Protein AF-A0A2I0QBI8-F1 (afdb_monomer_lite)

Structure (mmCIF, N/CA/C/O backbone):
data_AF-A0A2I0QBI8-F1
#
_entry.id   AF-A0A2I0QBI8-F1
#
loop_
_atom_site.group_PDB
_atom_site.id
_atom_site.type_symbol
_atom_site.label_atom_id
_atom_site.label_alt_id
_atom_site.label_comp_id
_atom_site.label_asym_id
_atom_site.label_entity_id
_atom_site.label_seq_id
_atom_site.pdbx_PDB_ins_code
_atom_site.Cartn_x
_atom_site.Cartn_y
_atom_site.Cartn_z
_atom_site.occupancy
_atom_site.B_iso_or_equiv
_atom_site.auth_seq_id
_atom_site.auth_comp_id
_atom_site.auth_asym_id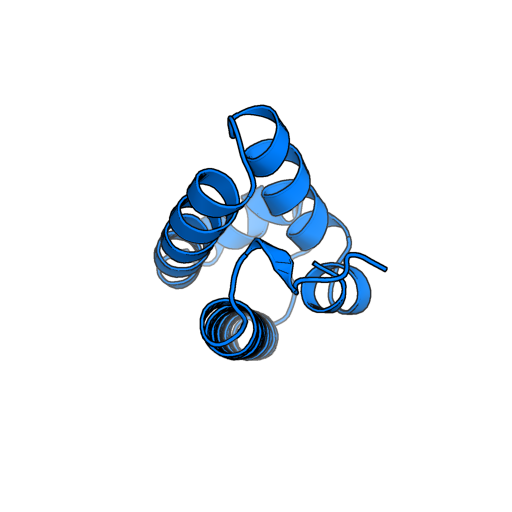
_atom_site.auth_atom_id
_atom_site.pdbx_PDB_model_num
ATOM 1 N N . MET A 1 1 ? 0.533 -1.782 8.665 1.00 77.56 1 MET A N 1
ATOM 2 C CA . MET A 1 1 ? 1.209 -1.771 7.344 1.00 77.56 1 MET A CA 1
ATOM 3 C C . MET A 1 1 ? 2.445 -2.681 7.295 1.00 77.56 1 MET A C 1
ATOM 5 O O . MET A 1 1 ? 3.246 -2.553 6.381 1.00 77.56 1 MET A O 1
ATOM 9 N N . ILE A 1 2 ? 2.560 -3.666 8.199 1.00 87.06 2 ILE A N 1
ATOM 10 C CA . ILE A 1 2 ? 3.725 -4.565 8.304 1.00 87.06 2 ILE A CA 1
ATOM 11 C C . ILE A 1 2 ? 4.017 -5.298 6.987 1.00 87.06 2 ILE A C 1
ATOM 13 O O . ILE A 1 2 ? 5.167 -5.411 6.588 1.00 87.06 2 ILE A O 1
ATOM 17 N N . GLU A 1 3 ? 2.983 -5.745 6.268 1.00 92.88 3 GLU A N 1
ATOM 18 C CA . GLU A 1 3 ? 3.162 -6.444 4.988 1.00 92.88 3 GLU A CA 1
ATOM 19 C C . GLU A 1 3 ? 3.878 -5.582 3.931 1.00 92.88 3 GLU A C 1
ATOM 21 O O . GLU A 1 3 ? 4.742 -6.080 3.213 1.00 92.88 3 GLU A O 1
ATOM 26 N N . ALA A 1 4 ? 3.560 -4.282 3.863 1.00 94.69 4 ALA A N 1
ATOM 27 C CA . ALA A 1 4 ? 4.246 -3.352 2.970 1.00 94.69 4 ALA A CA 1
ATOM 28 C C . ALA A 1 4 ? 5.715 -3.180 3.381 1.00 94.69 4 ALA A C 1
ATOM 30 O O . ALA A 1 4 ? 6.590 -3.196 2.519 1.00 94.69 4 ALA A O 1
ATOM 31 N N . GLU A 1 5 ? 5.983 -3.082 4.686 1.00 93.12 5 GLU A N 1
ATOM 32 C CA . GLU A 1 5 ? 7.326 -2.874 5.246 1.00 93.12 5 GLU A CA 1
ATOM 33 C C . GLU A 1 5 ? 8.232 -4.077 5.034 1.00 93.12 5 GLU A C 1
ATOM 35 O O . GLU A 1 5 ? 9.370 -3.930 4.589 1.00 93.12 5 GLU A O 1
ATOM 40 N N . MET A 1 6 ? 7.699 -5.274 5.266 1.00 94.81 6 MET A N 1
ATOM 41 C CA . MET A 1 6 ? 8.398 -6.526 5.002 1.00 94.81 6 MET A CA 1
ATOM 42 C C . MET A 1 6 ? 8.712 -6.715 3.518 1.00 94.81 6 MET A C 1
ATOM 44 O O . MET A 1 6 ? 9.708 -7.355 3.180 1.00 94.81 6 MET A O 1
ATOM 48 N N . PHE A 1 7 ? 7.863 -6.194 2.632 1.00 96.31 7 PHE A N 1
ATOM 49 C CA . PHE A 1 7 ? 8.066 -6.308 1.197 1.00 96.31 7 PHE A CA 1
ATOM 50 C C . PHE A 1 7 ? 9.071 -5.286 0.664 1.00 96.31 7 PHE A C 1
ATOM 52 O O . PHE A 1 7 ? 10.032 -5.660 -0.013 1.00 96.31 7 PHE A O 1
ATOM 59 N N . ASN A 1 8 ? 8.824 -3.996 0.903 1.00 96.50 8 ASN A N 1
ATOM 60 C CA . ASN A 1 8 ? 9.631 -2.915 0.357 1.00 96.50 8 ASN A CA 1
ATOM 61 C C . ASN A 1 8 ? 9.406 -1.591 1.115 1.00 96.50 8 ASN A C 1
ATOM 63 O O . ASN A 1 8 ? 8.274 -1.143 1.323 1.00 96.50 8 ASN A O 1
ATOM 67 N N . HIS A 1 9 ? 10.503 -0.917 1.462 1.00 95.69 9 HIS A N 1
ATOM 68 C CA . HIS A 1 9 ? 10.463 0.360 2.173 1.00 95.69 9 HIS A CA 1
ATOM 69 C C . HIS A 1 9 ? 9.696 1.453 1.408 1.00 95.69 9 HIS A C 1
ATOM 71 O O . HIS A 1 9 ? 8.871 2.147 2.000 1.00 95.69 9 HIS A O 1
ATOM 77 N N . ASP A 1 10 ? 9.890 1.565 0.095 1.00 96.75 10 ASP A N 1
ATOM 78 C CA . ASP A 1 10 ? 9.260 2.605 -0.722 1.00 96.75 10 ASP A CA 1
ATOM 79 C C . ASP A 1 10 ? 7.749 2.396 -0.832 1.00 96.75 10 ASP A C 1
ATOM 81 O O . ASP A 1 10 ? 6.994 3.368 -0.833 1.00 96.75 10 ASP A O 1
ATOM 85 N N . LEU A 1 11 ? 7.284 1.138 -0.841 1.00 97.06 11 LEU A N 1
ATOM 86 C CA . LEU A 1 11 ? 5.852 0.837 -0.762 1.00 97.06 11 LEU A CA 1
ATOM 87 C C . LEU A 1 11 ? 5.269 1.316 0.572 1.00 97.06 11 LEU A C 1
ATOM 89 O O . LEU A 1 11 ? 4.196 1.915 0.607 1.00 97.06 11 LEU A O 1
ATOM 93 N N . THR A 1 12 ? 5.991 1.094 1.667 1.00 97.06 12 THR A N 1
ATOM 94 C CA . THR A 1 12 ? 5.581 1.548 3.007 1.00 97.06 12 THR A CA 1
ATOM 95 C C . THR A 1 12 ? 5.524 3.062 3.092 1.00 97.06 12 T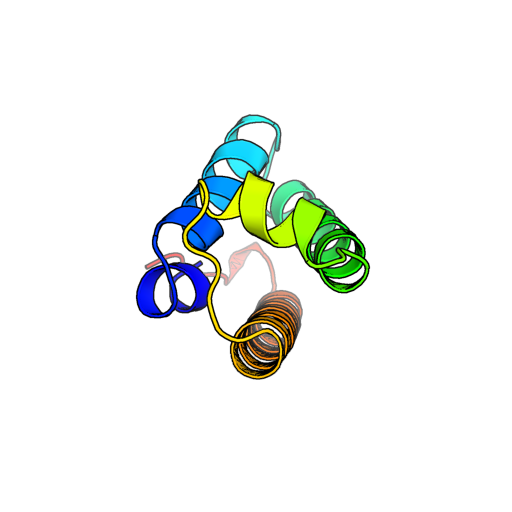HR A C 1
ATOM 97 O O . THR A 1 12 ? 4.589 3.604 3.682 1.00 97.06 12 THR A O 1
ATOM 100 N N . LEU A 1 13 ? 6.473 3.750 2.453 1.00 96.75 13 LEU A N 1
ATOM 101 C CA . LEU A 1 13 ? 6.499 5.206 2.383 1.00 96.75 13 LEU A CA 1
ATOM 102 C C . LEU A 1 13 ? 5.221 5.769 1.749 1.00 96.75 13 LEU A C 1
ATOM 104 O O . LEU A 1 13 ? 4.701 6.763 2.249 1.00 96.75 13 LEU A O 1
ATOM 108 N N . GLN A 1 14 ? 4.670 5.120 0.716 1.00 96.56 14 GLN A N 1
ATOM 109 C CA . GLN A 1 14 ? 3.414 5.564 0.095 1.00 96.56 14 GLN A CA 1
ATOM 110 C C . GLN A 1 14 ? 2.246 5.560 1.095 1.00 96.56 14 GLN A C 1
ATOM 112 O O . GLN A 1 14 ? 1.467 6.511 1.148 1.00 96.56 14 GLN A O 1
ATOM 117 N N . PHE A 1 15 ? 2.143 4.524 1.933 1.00 96.75 15 PHE A N 1
ATOM 118 C CA . PHE A 1 15 ? 1.119 4.458 2.980 1.00 96.75 15 PHE A CA 1
ATOM 119 C C . PHE A 1 15 ? 1.415 5.403 4.149 1.00 96.75 15 PHE A C 1
ATOM 121 O O . PHE A 1 15 ? 0.489 5.974 4.720 1.00 96.75 15 PHE A O 1
ATOM 128 N N . GLY A 1 16 ? 2.689 5.612 4.486 1.00 96.19 16 GLY A N 1
ATOM 129 C CA . GLY A 1 16 ? 3.096 6.606 5.478 1.00 96.19 16 GLY A CA 1
ATOM 130 C C . GLY A 1 16 ? 2.700 8.023 5.057 1.00 96.19 16 GLY A C 1
ATOM 131 O O . GLY A 1 16 ? 2.073 8.737 5.837 1.00 96.19 16 GLY A O 1
ATOM 132 N N . LEU A 1 17 ? 2.966 8.402 3.803 1.00 95.56 17 LEU A N 1
ATOM 133 C CA . LEU A 1 17 ? 2.525 9.679 3.241 1.00 95.56 17 LEU A CA 1
ATOM 134 C C . LEU A 1 17 ? 0.998 9.805 3.284 1.00 95.56 17 LEU A C 1
ATOM 136 O O . LEU A 1 17 ? 0.487 10.799 3.793 1.00 95.56 17 LEU A O 1
ATOM 140 N N . LEU A 1 18 ? 0.273 8.772 2.844 1.00 96.88 18 LEU A N 1
ATOM 141 C CA . LEU A 1 18 ? -1.190 8.753 2.883 1.00 96.88 18 LEU A CA 1
ATOM 142 C C . LEU A 1 18 ? -1.742 8.959 4.301 1.00 96.88 18 LEU A C 1
ATOM 144 O O . LEU A 1 18 ? -2.717 9.681 4.488 1.00 96.88 18 LEU A O 1
ATOM 148 N N . SER A 1 19 ? -1.107 8.350 5.308 1.00 96.00 19 SER A N 1
ATOM 149 C CA . SER A 1 19 ? -1.535 8.475 6.707 1.00 96.00 19 SER A CA 1
ATOM 150 C C . SER A 1 19 ? -1.477 9.911 7.225 1.00 96.00 19 SER A C 1
ATOM 152 O O . SER A 1 19 ? -2.333 10.296 8.015 1.00 96.00 19 SER A O 1
ATOM 154 N N . SER A 1 20 ? -0.538 10.725 6.730 1.00 95.06 20 SER A N 1
ATOM 155 C CA . SER A 1 20 ? -0.419 12.136 7.119 1.00 95.06 20 SER A CA 1
ATOM 156 C C . SER A 1 20 ? -1.598 13.001 6.656 1.00 95.06 20 SER A C 1
ATOM 158 O O . SER A 1 20 ? -1.831 14.071 7.214 1.00 95.06 20 SER A O 1
ATOM 160 N N . GLU A 1 21 ? -2.359 12.520 5.670 1.00 94.31 21 GLU A N 1
ATOM 161 C CA . GLU A 1 21 ? -3.552 13.175 5.126 1.00 94.31 21 GLU A CA 1
ATOM 162 C C . GLU A 1 21 ? -4.862 12.611 5.707 1.00 94.31 21 GLU A C 1
ATOM 164 O O . GLU A 1 21 ? -5.947 13.071 5.347 1.00 94.31 21 GLU A O 1
ATOM 169 N N . CYS A 1 22 ? -4.789 11.598 6.577 1.00 96.12 22 CYS A N 1
ATOM 170 C CA . CYS A 1 22 ? -5.960 10.918 7.123 1.00 96.12 22 CYS A CA 1
ATOM 171 C C . CYS A 1 22 ? -6.297 11.423 8.531 1.00 96.12 22 CYS A C 1
ATOM 173 O O . CYS A 1 22 ? -5.426 11.612 9.374 1.00 96.12 22 CYS A O 1
ATOM 175 N N . GLU A 1 23 ? -7.590 11.613 8.787 1.00 95.31 23 GLU A N 1
ATOM 176 C CA . GLU A 1 23 ? -8.098 12.135 10.066 1.00 95.31 23 GLU A CA 1
ATOM 177 C C . GLU A 1 23 ? -8.137 11.056 11.154 1.00 95.31 23 GLU A C 1
ATOM 179 O O . GLU A 1 23 ? -7.877 11.326 12.325 1.00 95.31 23 GLU A O 1
ATOM 184 N N . ASP A 1 24 ? -8.459 9.826 10.755 1.00 93.25 24 ASP A N 1
ATOM 185 C CA . ASP A 1 24 ? -8.577 8.674 11.635 1.00 93.25 24 ASP A CA 1
ATOM 186 C C . ASP A 1 24 ? -8.261 7.364 10.893 1.00 93.25 24 ASP A C 1
ATOM 188 O O . ASP A 1 24 ? -7.958 7.336 9.695 1.00 93.25 24 ASP A O 1
ATOM 192 N N . GLU A 1 25 ? -8.333 6.253 11.626 1.00 91.31 25 GLU A N 1
ATOM 193 C CA . GLU A 1 25 ? -8.076 4.914 11.097 1.00 91.31 25 GLU A CA 1
ATOM 194 C C . GLU A 1 25 ? -9.055 4.510 9.983 1.00 91.31 25 GLU A C 1
ATOM 196 O O . GLU A 1 25 ? -8.659 3.855 9.019 1.00 91.31 25 GLU A O 1
ATOM 201 N N . SER A 1 26 ? -10.333 4.879 10.093 1.00 93.06 26 SER A N 1
ATOM 202 C CA . SER A 1 26 ? -11.340 4.497 9.097 1.00 93.06 26 SER A CA 1
ATOM 203 C C . SER A 1 26 ? -11.063 5.202 7.775 1.00 93.06 26 SER A C 1
ATOM 205 O O . SER A 1 26 ? -11.017 4.549 6.730 1.00 93.06 26 SER A O 1
ATOM 207 N N . HIS A 1 27 ? -10.771 6.503 7.836 1.00 95.81 27 HIS A N 1
ATOM 208 C CA . HIS A 1 27 ? -10.352 7.287 6.683 1.00 95.81 27 HIS A CA 1
ATOM 209 C C . HIS A 1 27 ? -9.058 6.720 6.074 1.00 95.81 27 HIS A C 1
ATOM 211 O O . HIS A 1 27 ? -8.984 6.522 4.858 1.00 95.81 27 HIS A O 1
ATOM 217 N N . PHE A 1 28 ? -8.075 6.358 6.906 1.00 96.00 28 PHE A N 1
ATOM 218 C CA . PHE A 1 28 ? -6.833 5.731 6.447 1.00 96.00 28 PHE A CA 1
ATOM 219 C C . PHE A 1 28 ? -7.059 4.394 5.736 1.00 96.00 28 PHE A C 1
ATOM 221 O O . PHE A 1 28 ? -6.473 4.151 4.679 1.00 96.00 28 PHE A O 1
ATOM 228 N N . ILE A 1 29 ? -7.921 3.529 6.272 1.00 95.50 29 ILE A N 1
ATOM 229 C CA . ILE A 1 29 ? -8.255 2.239 5.659 1.00 95.50 29 ILE A CA 1
ATOM 230 C C . ILE A 1 29 ? -8.920 2.444 4.294 1.00 95.50 29 ILE A C 1
ATOM 232 O O . ILE A 1 29 ? -8.532 1.800 3.318 1.00 95.50 29 ILE A O 1
ATOM 236 N N . GLU A 1 30 ? -9.900 3.342 4.201 1.00 96.69 30 GLU A N 1
ATOM 237 C CA . GLU A 1 30 ? -10.599 3.625 2.943 1.00 96.69 30 GLU A CA 1
ATOM 238 C C . GLU A 1 30 ? -9.649 4.177 1.880 1.00 96.69 30 GLU A C 1
ATOM 240 O O . GLU A 1 30 ? -9.614 3.684 0.749 1.00 96.69 30 GLU A O 1
ATOM 245 N N . LYS A 1 31 ? -8.815 5.149 2.257 1.00 97.75 31 LYS A N 1
ATOM 246 C CA . LYS A 1 31 ? -7.796 5.723 1.377 1.00 97.75 31 LYS A CA 1
ATOM 247 C C . LYS A 1 31 ? -6.751 4.694 0.960 1.00 97.75 31 LYS A C 1
ATOM 249 O O . LYS A 1 31 ? -6.364 4.679 -0.206 1.00 97.75 31 LYS A O 1
ATOM 254 N N . SER A 1 32 ? -6.335 3.807 1.864 1.00 97.75 32 SER A N 1
ATOM 255 C CA . SER A 1 32 ? -5.371 2.740 1.564 1.00 97.75 32 SER A CA 1
ATOM 256 C C . SER A 1 32 ? -5.906 1.780 0.504 1.00 97.75 32 SER A C 1
ATOM 258 O O . SER A 1 32 ? -5.185 1.430 -0.426 1.00 97.75 32 SER A O 1
ATOM 260 N N . ILE A 1 33 ? -7.184 1.395 0.595 1.00 98.12 33 ILE A N 1
ATOM 261 C CA . ILE A 1 33 ? -7.838 0.552 -0.415 1.00 98.12 33 ILE A CA 1
ATOM 262 C C . ILE A 1 33 ? -7.834 1.249 -1.784 1.00 98.12 33 ILE A C 1
ATOM 264 O O . ILE A 1 33 ? -7.482 0.632 -2.789 1.00 98.12 33 ILE A O 1
ATOM 268 N N . LEU A 1 34 ? -8.192 2.537 -1.829 1.00 98.25 34 LEU A N 1
ATOM 269 C CA . LEU A 1 34 ? -8.178 3.320 -3.069 1.00 98.25 34 LEU A CA 1
ATOM 270 C C . LEU A 1 34 ? -6.767 3.422 -3.661 1.00 98.25 34 LEU A C 1
ATOM 272 O O . LEU A 1 34 ? -6.594 3.176 -4.852 1.00 98.25 34 LEU A O 1
ATOM 276 N N . LEU A 1 35 ? -5.762 3.711 -2.830 1.00 97.88 35 LEU A N 1
ATOM 277 C CA . LEU A 1 35 ? -4.361 3.771 -3.246 1.00 97.88 35 LEU A CA 1
ATOM 278 C C . LEU A 1 35 ? -3.907 2.448 -3.872 1.00 97.88 35 LEU A C 1
ATOM 280 O O . LEU A 1 35 ? -3.297 2.454 -4.937 1.00 97.88 35 LEU A O 1
ATOM 284 N N . ILE A 1 36 ? -4.255 1.313 -3.258 1.00 98.12 36 ILE A N 1
ATOM 285 C CA . ILE A 1 36 ? -3.930 -0.012 -3.797 1.00 98.12 36 ILE A CA 1
ATOM 286 C C . ILE A 1 36 ? -4.591 -0.229 -5.164 1.00 98.12 36 ILE A C 1
ATOM 288 O O . ILE A 1 36 ? -3.943 -0.722 -6.089 1.00 98.12 36 ILE A O 1
ATOM 292 N N . TYR A 1 37 ? -5.862 0.146 -5.330 1.00 98.06 37 TYR A N 1
ATOM 293 C CA . TYR A 1 37 ? -6.534 0.025 -6.626 1.00 98.06 37 TYR A CA 1
ATOM 294 C C . TYR A 1 37 ? -5.931 0.927 -7.705 1.00 98.06 37 TYR A C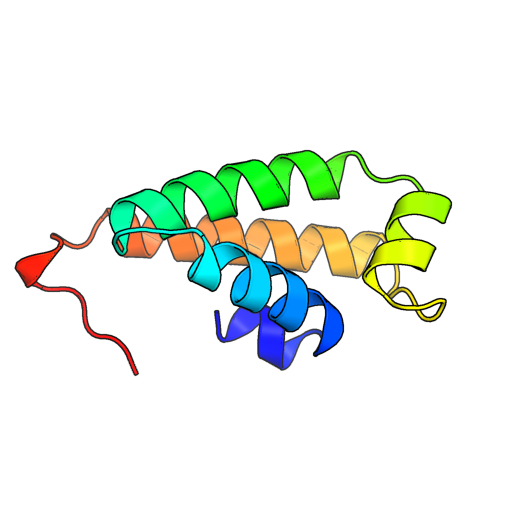 1
ATOM 296 O O . TYR A 1 37 ? -5.900 0.521 -8.867 1.00 98.06 37 TYR A O 1
ATOM 304 N N . GLU A 1 38 ? -5.431 2.109 -7.348 1.00 97.31 38 GLU A N 1
ATOM 305 C CA . GLU A 1 38 ? -4.684 2.964 -8.275 1.00 97.31 38 GLU A CA 1
ATOM 306 C C . GLU A 1 38 ? -3.324 2.352 -8.629 1.00 97.31 38 GLU A C 1
ATOM 308 O O . GLU A 1 38 ? -3.005 2.214 -9.808 1.00 97.31 38 GLU A O 1
ATOM 313 N N . MET A 1 39 ? -2.571 1.862 -7.640 1.00 97.06 39 MET A N 1
ATOM 314 C CA . MET A 1 39 ? -1.290 1.179 -7.857 1.00 97.06 39 MET A CA 1
ATOM 315 C C . MET A 1 39 ? -1.411 -0.050 -8.762 1.00 97.06 39 MET A C 1
ATOM 317 O O . MET A 1 39 ? -0.516 -0.318 -9.565 1.00 97.06 39 MET A O 1
ATOM 321 N N . LYS A 1 40 ? -2.528 -0.786 -8.691 1.00 96.62 40 LYS A N 1
ATOM 322 C CA . LYS A 1 40 ? -2.790 -1.922 -9.589 1.00 96.62 40 LYS A CA 1
ATOM 323 C C . LYS A 1 40 ? -2.848 -1.521 -11.068 1.00 96.62 40 LYS A C 1
ATOM 325 O O . LYS A 1 40 ? -2.592 -2.357 -11.931 1.00 96.62 40 LYS A O 1
ATOM 330 N N . LYS A 1 41 ? -3.155 -0.255 -11.366 1.00 96.50 41 LYS A N 1
ATOM 331 C CA . LYS A 1 41 ? -3.231 0.290 -12.729 1.00 96.50 41 LYS A CA 1
ATOM 332 C C . LYS A 1 41 ? -1.901 0.857 -13.223 1.00 96.50 41 LYS A C 1
ATOM 334 O O . LYS A 1 41 ? -1.825 1.249 -14.386 1.00 96.50 41 LYS A O 1
ATOM 339 N N . TYR A 1 42 ? -0.878 0.944 -12.371 1.00 95.25 42 TYR A N 1
ATOM 340 C CA . TYR A 1 42 ? 0.405 1.516 -12.763 1.00 95.25 42 TYR A CA 1
ATOM 341 C C . TYR A 1 42 ? 1.093 0.642 -13.804 1.00 95.25 42 TYR A C 1
ATOM 343 O O . TYR A 1 42 ? 1.191 -0.579 -13.670 1.00 95.25 42 TYR A O 1
ATOM 351 N N . ASP A 1 43 ? 1.585 1.300 -14.846 1.00 93.44 43 ASP A N 1
ATOM 352 C CA . ASP A 1 43 ? 2.503 0.701 -15.795 1.00 93.44 43 ASP A CA 1
ATOM 353 C C . ASP A 1 43 ? 3.935 0.727 -15.240 1.00 93.44 43 ASP A C 1
ATOM 355 O O . ASP A 1 43 ? 4.196 1.126 -14.101 1.00 93.44 43 ASP A O 1
ATOM 359 N N . LYS A 1 44 ? 4.895 0.304 -16.062 1.00 92.31 44 LYS A N 1
ATOM 360 C CA . LYS A 1 44 ? 6.304 0.293 -15.672 1.00 92.31 44 LYS A CA 1
ATOM 361 C C . LYS A 1 44 ? 6.802 1.674 -15.227 1.00 92.31 44 LYS A C 1
ATOM 363 O O . LYS A 1 44 ? 7.546 1.747 -14.259 1.00 92.31 44 LYS A O 1
ATOM 368 N N . THR A 1 45 ? 6.391 2.747 -15.902 1.00 94.75 45 THR A N 1
ATOM 369 C CA . THR A 1 45 ? 6.822 4.109 -15.565 1.00 94.75 45 THR A CA 1
ATOM 370 C C . THR A 1 45 ? 6.235 4.558 -14.232 1.00 94.75 45 THR A C 1
ATOM 372 O O . THR A 1 45 ? 6.952 5.135 -13.420 1.00 94.75 45 THR A O 1
ATOM 375 N N . GLY A 1 46 ? 4.965 4.246 -13.965 1.00 94.94 46 GLY A N 1
ATOM 376 C CA . GLY A 1 46 ? 4.355 4.484 -12.657 1.00 94.94 46 GLY A CA 1
ATOM 377 C C . GLY A 1 46 ? 5.091 3.748 -11.534 1.00 94.94 46 GLY A C 1
ATOM 378 O O . GLY A 1 46 ? 5.383 4.346 -10.499 1.00 94.94 46 GLY A O 1
ATOM 379 N N . LEU A 1 47 ? 5.461 2.482 -11.763 1.00 95.69 47 LEU A N 1
ATOM 380 C CA . LEU A 1 47 ? 6.261 1.706 -10.811 1.00 95.69 47 LEU A CA 1
ATOM 381 C C . LEU A 1 47 ? 7.660 2.299 -10.608 1.00 95.69 47 LEU A C 1
ATOM 383 O O . LEU A 1 47 ? 8.092 2.436 -9.467 1.00 95.69 47 LEU A O 1
ATOM 387 N N . ASP A 1 48 ? 8.346 2.695 -11.681 1.00 95.88 48 ASP A N 1
ATOM 388 C CA . ASP A 1 48 ? 9.656 3.350 -11.587 1.00 95.88 48 ASP A CA 1
ATOM 389 C C . ASP A 1 48 ? 9.582 4.622 -10.725 1.00 95.88 48 ASP A C 1
ATOM 391 O O . ASP A 1 48 ? 10.492 4.884 -9.945 1.00 95.88 48 ASP A O 1
ATOM 395 N N . ILE A 1 49 ? 8.496 5.398 -10.810 1.00 95.38 49 ILE A N 1
ATOM 396 C CA . ILE A 1 49 ? 8.323 6.617 -10.007 1.00 95.38 49 ILE A CA 1
ATOM 397 C C . ILE A 1 49 ? 8.157 6.291 -8.519 1.00 95.38 49 ILE A C 1
ATOM 399 O O . ILE A 1 49 ? 8.869 6.862 -7.694 1.00 95.38 49 ILE A O 1
ATOM 403 N N . ILE A 1 50 ? 7.241 5.385 -8.159 1.00 95.75 50 ILE A N 1
ATOM 404 C CA . ILE A 1 50 ? 6.948 5.110 -6.739 1.00 95.75 50 ILE A CA 1
ATOM 405 C C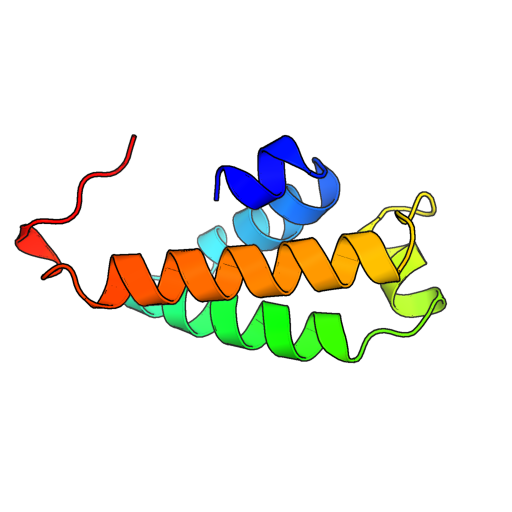 . ILE A 1 50 ? 8.057 4.331 -6.021 1.00 95.75 50 ILE A C 1
ATOM 407 O O . ILE A 1 50 ? 8.124 4.379 -4.797 1.00 95.75 50 ILE A O 1
ATOM 411 N N . PHE A 1 51 ? 8.913 3.636 -6.775 1.00 96.75 51 PHE A N 1
ATOM 412 C CA . PHE A 1 51 ? 10.066 2.884 -6.269 1.00 96.75 51 PHE A CA 1
ATOM 413 C C . PHE A 1 51 ? 11.407 3.556 -6.608 1.00 96.75 51 PHE A C 1
ATOM 415 O O . PHE A 1 51 ? 12.441 2.892 -6.664 1.00 96.75 51 PHE A O 1
ATOM 422 N N . PHE A 1 52 ? 11.403 4.859 -6.915 1.00 95.31 52 PHE A N 1
ATOM 423 C CA . PHE A 1 52 ? 12.608 5.668 -7.152 1.00 95.31 52 PHE A CA 1
ATOM 424 C C . PHE A 1 52 ? 13.624 5.031 -8.129 1.00 95.31 52 PHE A C 1
ATOM 426 O O . PHE A 1 52 ? 14.837 5.049 -7.915 1.00 95.31 52 PHE A O 1
ATOM 433 N N . GLY A 1 53 ? 13.121 4.449 -9.220 1.00 95.88 53 GLY A N 1
ATOM 434 C CA . GLY A 1 53 ? 13.896 3.795 -10.276 1.00 95.88 53 GLY A CA 1
ATOM 435 C C . GLY A 1 53 ? 14.333 2.359 -9.970 1.00 95.88 53 GLY A C 1
ATOM 436 O O . GLY A 1 53 ? 15.071 1.774 -10.762 1.00 95.88 53 GLY A O 1
ATOM 437 N N . SER A 1 54 ? 13.892 1.785 -8.847 1.00 95.38 54 SER A N 1
ATOM 438 C CA . SER A 1 54 ? 14.219 0.419 -8.414 1.00 95.38 54 SER A CA 1
ATOM 439 C C . SER A 1 54 ? 12.965 -0.433 -8.153 1.00 95.38 54 SER A C 1
ATOM 441 O O . SER A 1 54 ? 12.817 -0.989 -7.060 1.00 95.38 54 SER A O 1
ATOM 443 N N . PRO A 1 55 ? 12.036 -0.566 -9.123 1.00 96.00 55 PRO A N 1
ATOM 444 C CA . PRO A 1 55 ? 10.796 -1.285 -8.884 1.00 96.00 55 PRO A CA 1
ATOM 445 C C . PRO A 1 55 ? 11.030 -2.786 -8.660 1.00 96.00 55 PRO A C 1
ATOM 447 O O . PRO A 1 55 ? 11.904 -3.399 -9.287 1.00 96.00 55 PRO A O 1
ATOM 450 N N . PRO A 1 56 ? 10.207 -3.424 -7.814 1.00 95.12 56 PRO A N 1
ATOM 451 C CA . PRO A 1 56 ? 10.180 -4.870 -7.697 1.00 95.12 56 PRO A CA 1
ATOM 452 C C . PRO A 1 56 ? 9.632 -5.512 -8.980 1.00 95.12 56 PRO A C 1
ATOM 454 O O . PRO A 1 56 ? 9.104 -4.861 -9.885 1.00 95.12 56 PRO A O 1
ATOM 457 N N . LYS A 1 57 ? 9.693 -6.845 -9.043 1.00 95.12 57 LYS A N 1
ATOM 458 C CA . LYS A 1 57 ? 8.976 -7.593 -10.081 1.00 95.12 57 LYS A CA 1
ATOM 459 C C . LYS A 1 57 ? 7.475 -7.319 -9.969 1.00 95.12 57 LYS A C 1
ATOM 461 O O . LYS A 1 57 ? 6.907 -7.457 -8.890 1.00 95.12 57 LYS A O 1
ATOM 466 N N . MET A 1 58 ? 6.842 -7.015 -11.101 1.00 92.44 58 MET A N 1
ATOM 467 C CA . MET A 1 58 ? 5.433 -6.614 -11.159 1.00 92.44 58 MET A CA 1
ATOM 468 C C . MET A 1 58 ? 4.481 -7.652 -10.545 1.00 92.44 58 MET A C 1
ATOM 470 O O . MET A 1 58 ? 3.594 -7.287 -9.783 1.00 92.44 58 MET A O 1
ATOM 474 N N . ASN A 1 59 ? 4.710 -8.946 -10.792 1.00 94.31 59 ASN A N 1
ATOM 475 C CA . ASN A 1 59 ? 3.889 -10.002 -10.192 1.00 94.31 59 ASN A CA 1
ATOM 476 C C . ASN A 1 59 ? 4.000 -10.015 -8.661 1.00 94.31 59 ASN A C 1
ATOM 478 O O . ASN A 1 59 ? 2.978 -10.018 -7.987 1.00 94.31 59 ASN A O 1
ATOM 482 N N . ASN A 1 60 ? 5.218 -9.932 -8.112 1.00 95.75 60 ASN A N 1
ATOM 483 C CA . ASN A 1 60 ? 5.425 -9.882 -6.661 1.00 95.75 60 ASN A CA 1
ATOM 484 C C . ASN A 1 60 ? 4.766 -8.638 -6.049 1.00 95.75 60 ASN A C 1
ATOM 486 O O . ASN A 1 60 ? 4.211 -8.707 -4.959 1.00 95.75 60 ASN A O 1
ATOM 490 N N . PHE A 1 61 ? 4.823 -7.502 -6.750 1.00 96.38 61 PHE A N 1
ATOM 491 C CA . PHE A 1 61 ? 4.148 -6.282 -6.318 1.00 96.38 61 PHE A CA 1
ATOM 492 C C . PHE A 1 61 ? 2.635 -6.482 -6.224 1.00 96.38 61 PHE A C 1
ATOM 494 O O . PHE A 1 61 ? 2.049 -6.197 -5.184 1.00 96.38 61 PHE A O 1
ATOM 501 N N . TYR A 1 62 ? 2.011 -7.029 -7.269 1.00 96.44 62 TYR A N 1
ATOM 502 C CA . TYR A 1 62 ? 0.578 -7.309 -7.257 1.00 96.44 62 TYR A CA 1
ATOM 503 C C . TYR A 1 62 ? 0.178 -8.311 -6.173 1.00 96.44 62 TYR A C 1
ATOM 505 O O . TYR A 1 62 ? -0.810 -8.074 -5.486 1.00 96.44 62 TYR A O 1
ATOM 513 N N . GLU A 1 63 ? 0.955 -9.374 -5.962 1.00 97.00 63 GLU A N 1
ATOM 514 C CA . GLU A 1 63 ? 0.710 -10.345 -4.887 1.00 97.00 63 GLU A CA 1
ATOM 515 C C . GLU A 1 63 ? 0.710 -9.682 -3.501 1.00 97.00 63 GLU A C 1
ATOM 517 O O . GLU A 1 63 ? -0.178 -9.941 -2.688 1.00 97.00 63 GLU A O 1
ATOM 522 N N . VAL A 1 64 ? 1.658 -8.776 -3.241 1.00 97.69 64 VAL A N 1
ATOM 523 C CA . VAL A 1 64 ? 1.700 -8.027 -1.977 1.00 97.69 64 VAL A CA 1
ATOM 524 C C . VAL A 1 64 ? 0.522 -7.067 -1.846 1.00 97.69 64 VAL A C 1
ATOM 526 O O . VAL A 1 64 ? -0.064 -6.975 -0.769 1.00 97.69 64 VAL A O 1
ATOM 529 N N . LEU A 1 65 ? 0.120 -6.391 -2.925 1.00 97.94 65 LEU A N 1
ATOM 530 C CA . LEU A 1 65 ? -1.068 -5.537 -2.909 1.00 97.94 65 LEU A CA 1
ATOM 531 C C . LEU A 1 65 ? -2.345 -6.323 -2.570 1.00 97.94 65 LEU A C 1
ATOM 533 O O . L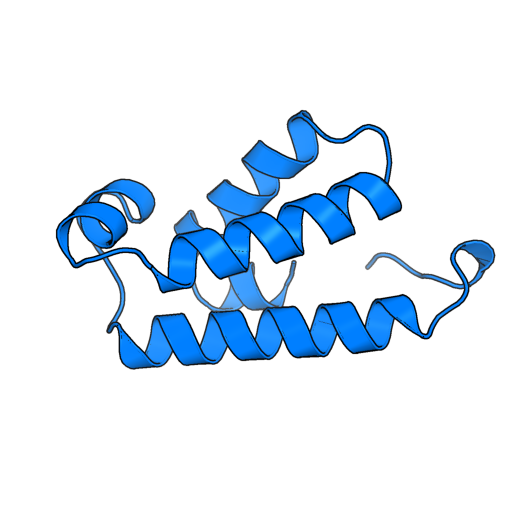EU A 1 65 ? -3.164 -5.827 -1.797 1.00 97.94 65 LEU A O 1
ATOM 537 N N . GLU A 1 66 ? -2.515 -7.537 -3.107 1.00 97.94 66 GLU A N 1
ATOM 538 C CA . GLU A 1 66 ? -3.641 -8.409 -2.732 1.00 97.94 66 GLU A CA 1
ATOM 539 C C . GLU A 1 66 ? -3.574 -8.809 -1.259 1.00 97.94 66 GLU A C 1
ATOM 541 O O . GLU A 1 66 ? -4.555 -8.667 -0.535 1.00 97.94 66 GLU A O 1
ATOM 546 N N . LYS A 1 67 ? -2.397 -9.207 -0.771 1.00 97.44 67 LYS A N 1
ATOM 547 C CA . LYS A 1 67 ? -2.235 -9.595 0.633 1.00 97.44 67 LYS A CA 1
ATOM 548 C C . LYS A 1 67 ? -2.511 -8.440 1.602 1.00 97.44 67 LYS A C 1
ATOM 550 O O . LYS A 1 67 ? -3.085 -8.649 2.669 1.00 97.44 67 LYS A O 1
ATOM 555 N N . ILE A 1 68 ? -2.151 -7.207 1.237 1.00 97.12 68 ILE A N 1
ATOM 556 C CA . ILE A 1 68 ? -2.514 -6.018 2.022 1.00 97.12 68 ILE A CA 1
ATOM 557 C C . ILE A 1 68 ? -4.040 -5.824 2.034 1.00 97.12 68 ILE A C 1
ATOM 559 O O . ILE A 1 68 ? -4.591 -5.522 3.094 1.00 97.12 68 ILE A O 1
ATOM 563 N N . LEU A 1 69 ? -4.733 -6.018 0.906 1.00 97.69 69 LEU A N 1
ATOM 564 C CA . LEU A 1 69 ? -6.200 -5.941 0.854 1.00 97.69 69 LEU A CA 1
ATOM 565 C C . LEU A 1 69 ? -6.865 -7.012 1.723 1.00 97.69 69 LEU A C 1
ATOM 567 O O . LEU A 1 69 ? -7.800 -6.687 2.456 1.00 97.69 69 LEU A O 1
ATOM 571 N N . ASP A 1 70 ? -6.361 -8.245 1.693 1.00 97.06 70 ASP A N 1
ATOM 572 C CA . ASP A 1 70 ? -6.849 -9.334 2.543 1.00 97.06 70 ASP A CA 1
ATOM 573 C C . ASP A 1 70 ? -6.680 -8.985 4.028 1.00 97.06 70 ASP A C 1
ATOM 575 O O . ASP A 1 70 ? -7.629 -9.073 4.808 1.00 97.06 70 ASP A O 1
ATOM 579 N N . ASN A 1 71 ? -5.508 -8.474 4.415 1.00 94.88 71 ASN A N 1
ATOM 580 C CA . ASN A 1 71 ? -5.253 -8.025 5.784 1.00 94.88 71 ASN A CA 1
ATOM 581 C C . ASN A 1 71 ? -6.203 -6.891 6.207 1.00 94.88 71 ASN A C 1
ATOM 583 O O . ASN A 1 71 ? -6.739 -6.908 7.316 1.00 94.88 71 ASN A O 1
ATOM 587 N N . ILE A 1 72 ? -6.456 -5.915 5.328 1.00 94.50 72 ILE A N 1
ATOM 588 C CA . ILE A 1 72 ? -7.430 -4.844 5.583 1.00 94.50 72 ILE A CA 1
ATOM 589 C C . ILE A 1 72 ? -8.840 -5.425 5.762 1.00 94.50 72 ILE A C 1
ATOM 591 O O . ILE A 1 72 ? -9.577 -4.988 6.650 1.00 94.50 72 ILE A O 1
ATOM 595 N N . ALA A 1 73 ? -9.231 -6.408 4.948 1.00 95.25 73 ALA A N 1
ATOM 596 C CA . ALA A 1 73 ? -10.530 -7.059 5.065 1.00 95.25 73 ALA A CA 1
ATOM 597 C C . ALA A 1 73 ? -10.694 -7.761 6.422 1.00 95.25 73 ALA A C 1
ATOM 599 O O . ALA A 1 73 ? -11.758 -7.643 7.031 1.00 95.25 73 ALA A O 1
ATOM 600 N N . GLU A 1 74 ? -9.649 -8.419 6.933 1.00 93.88 74 GLU A N 1
ATOM 601 C CA . GLU A 1 74 ? -9.659 -9.002 8.279 1.00 93.88 74 GLU A CA 1
ATOM 602 C C . GLU A 1 74 ? -9.777 -7.933 9.375 1.00 93.88 74 GLU A C 1
ATOM 604 O O . GLU A 1 74 ? -10.629 -8.055 10.256 1.00 93.88 74 GLU A O 1
ATOM 609 N N . VAL A 1 75 ? -9.020 -6.832 9.287 1.00 91.31 75 VAL A N 1
ATOM 610 C CA . VAL A 1 75 ? -9.120 -5.711 10.245 1.00 91.31 75 VAL A CA 1
ATOM 611 C C . VAL A 1 75 ? -10.532 -5.119 10.269 1.00 91.31 75 VAL A C 1
ATOM 613 O O . VAL A 1 75 ? -11.080 -4.843 11.338 1.00 91.31 75 VAL A O 1
ATOM 616 N N . LYS A 1 76 ? -11.176 -4.977 9.104 1.00 91.31 76 LYS A N 1
ATOM 617 C CA . LYS A 1 76 ? -12.546 -4.447 9.007 1.00 91.31 76 LYS A CA 1
ATOM 618 C C . LYS A 1 76 ? -13.596 -5.323 9.694 1.00 91.31 76 LYS A C 1
ATOM 620 O O . LYS A 1 76 ? -14.640 -4.791 10.069 1.00 91.31 76 LYS A O 1
ATOM 625 N N . LYS A 1 77 ? -13.340 -6.622 9.898 1.00 92.88 77 LYS A N 1
ATOM 626 C CA . LYS A 1 77 ? -14.234 -7.514 10.663 1.00 92.88 77 LYS A CA 1
ATOM 627 C C . LYS A 1 77 ? -14.172 -7.252 12.168 1.00 92.88 77 LYS A C 1
ATOM 629 O O . LYS A 1 77 ? -15.111 -7.596 12.883 1.00 92.88 77 LYS A O 1
ATOM 634 N N . ILE A 1 78 ? -13.087 -6.648 12.651 1.00 90.62 78 ILE A N 1
ATOM 635 C CA . ILE A 1 78 ? -12.900 -6.315 14.061 1.00 90.62 78 ILE A CA 1
ATOM 636 C C . ILE A 1 78 ? -13.586 -4.965 14.336 1.00 90.62 78 ILE A C 1
ATOM 638 O O . ILE A 1 78 ? -13.301 -3.984 13.633 1.00 90.62 78 ILE A O 1
ATOM 642 N N . PRO A 1 79 ? -14.475 -4.873 15.345 1.00 88.88 79 PRO A N 1
ATOM 643 C CA . PRO A 1 79 ? -15.036 -3.598 15.784 1.00 88.88 79 PRO A CA 1
ATOM 644 C C . PRO A 1 79 ? -13.922 -2.616 16.148 1.00 88.88 79 PRO A C 1
ATOM 646 O O . PRO A 1 79 ? -12.971 -3.019 16.808 1.00 88.88 79 PRO A O 1
ATOM 649 N N . ILE A 1 80 ? -14.057 -1.339 15.778 1.00 83.56 80 ILE A N 1
ATOM 650 C CA . ILE A 1 80 ? -13.013 -0.310 15.980 1.00 83.56 80 ILE A CA 1
ATOM 651 C C . ILE A 1 80 ? -12.490 -0.309 17.426 1.00 83.56 80 ILE A C 1
ATOM 653 O O . ILE A 1 80 ? -11.288 -0.368 17.647 1.00 83.56 80 ILE A O 1
ATOM 657 N N . ASN A 1 81 ? -13.389 -0.372 18.412 1.00 84.44 81 ASN A N 1
ATOM 658 C CA . ASN A 1 8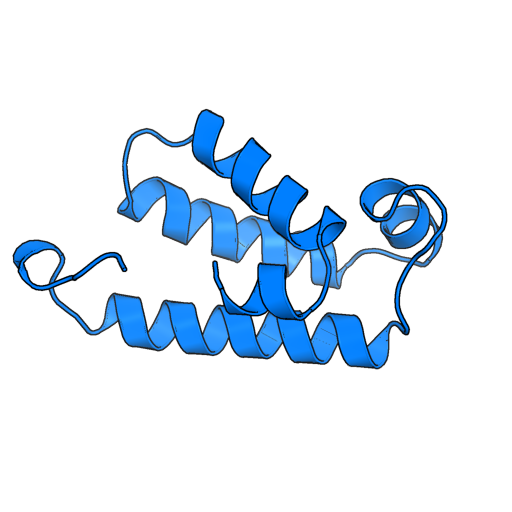1 ? -13.038 -0.364 19.840 1.00 84.44 81 ASN A CA 1
ATOM 659 C C . ASN A 1 81 ? -12.240 -1.595 20.315 1.00 84.44 81 ASN A C 1
ATOM 661 O O . ASN A 1 81 ? -11.733 -1.593 21.433 1.00 84.44 81 ASN A O 1
ATOM 665 N N . ASN A 1 82 ? -12.160 -2.645 19.495 1.00 84.12 82 ASN A N 1
ATOM 666 C CA . ASN A 1 82 ? -11.477 -3.901 19.796 1.00 84.12 82 ASN A CA 1
ATOM 667 C C . ASN A 1 82 ? -10.211 -4.095 18.945 1.00 84.12 82 ASN A C 1
ATOM 669 O O . ASN A 1 82 ? -9.602 -5.163 19.009 1.00 84.12 82 ASN A O 1
ATOM 673 N N . ARG A 1 83 ? -9.840 -3.117 18.109 1.00 84.06 83 ARG A N 1
ATOM 674 C CA . ARG A 1 83 ? -8.625 -3.195 17.294 1.00 84.06 83 ARG A CA 1
ATOM 675 C C . ARG A 1 83 ? -7.400 -2.881 18.144 1.00 84.06 83 ARG A C 1
ATOM 677 O O . ARG A 1 83 ? -7.422 -1.982 18.980 1.00 84.06 83 ARG A O 1
ATOM 684 N N . THR A 1 84 ? -6.331 -3.631 17.911 1.00 77.12 84 THR A N 1
ATOM 685 C CA . THR A 1 84 ? -5.019 -3.418 18.523 1.00 77.12 84 THR A CA 1
ATOM 686 C C . THR A 1 84 ? -4.022 -3.044 17.439 1.00 77.12 84 THR A C 1
ATOM 688 O O . THR A 1 84 ? -4.013 -3.655 16.370 1.00 77.12 84 THR A O 1
ATOM 691 N N . TYR A 1 85 ? -3.183 -2.054 17.726 1.00 70.25 85 TYR A N 1
ATOM 692 C CA . TYR A 1 85 ? -2.117 -1.606 16.837 1.00 70.25 85 TYR A CA 1
ATOM 693 C C . TYR A 1 85 ? -0.796 -1.981 17.509 1.00 70.25 85 TYR A C 1
ATOM 695 O O . TYR A 1 85 ? -0.471 -1.429 18.561 1.00 70.25 85 TYR A O 1
ATOM 703 N N . GLU A 1 86 ? -0.113 -2.981 16.954 1.00 58.06 86 GLU A N 1
ATOM 704 C CA . GLU A 1 86 ? 1.252 -3.367 17.342 1.00 58.06 86 GLU A CA 1
ATOM 705 C C . GLU A 1 86 ? 2.283 -2.662 16.460 1.00 58.06 86 GLU A C 1
ATOM 707 O O . GLU A 1 86 ? 2.021 -2.533 15.237 1.00 58.06 86 GLU A O 1
#

pLDDT: mean 93.76, std 6.22, range [58.06, 98.25]

Radius of gyration: 13.14 Å; chains: 1; bounding box: 29×24×36 Å

Sequence (86 aa):
MIEAEMFNHDLTLQFGLLSSECEDESHFIEKSILLIYEMKKYDKTGLDIIFFGSPPKMNNFYEVLEKILDNIAEVKKIPINNRTYE

Foldseek 3Di:
DVLQVVQDPLSVVVLVVLVVVAPDPVSSLVVLLVVLVVVLPDDPVSQCVSRVNDGDDPVVSNVSSVVVVVVSVVQVVDDPVRDDDD

Secondary structure (DSSP, 8-state):
-HHHHHH-HHHHHHHHHHHHT-SSHHHHHHHHHHHHHHHTT--HHHHHHHTTT-PPPHHHHHHHHHHHHHHHHHHHHS-GGG----